Protein AF-A0AA43IR37-F1 (afdb_monomer)

Mean predicted aligned error: 16.43 Å

Secondary structure (DSSP, 8-state):
-----THHHHHHHHHHHHHHTTTTSSSSSS----S--------GGGSS------TT-EE-TTS-EE---EEEEETTEEEEE---EESSHHHHHHHT-EE-GGGGGGTTSTTS---EEETTEEEBS---------PPPPPP-

Solvent-accessible surface area (backbone atoms only — not comparable to full-atom values): 9516 Å² total; per-residue (Å²): 134,90,87,82,66,80,70,60,59,58,55,56,52,56,55,52,54,62,54,63,72,62,68,76,69,77,79,72,87,70,83,90,85,85,91,76,81,68,84,73,72,70,51,72,87,74,75,55,97,76,81,82,81,51,62,47,51,47,76,47,81,84,79,47,71,48,66,65,79,45,72,28,47,37,83,93,37,85,44,75,47,72,71,58,63,25,50,44,60,70,60,6,61,77,69,42,25,30,67,36,61,72,57,51,76,46,64,93,45,92,88,50,86,83,66,49,72,56,96,88,33,53,35,38,81,68,79,91,80,76,82,74,85,83,83,85,78,85,75,88,130

Sequence (141 aa):
MSMTDCRDWDYINQVSDHMKGFSRYIVSILLVLLSGVGIMISDPALAGDRKVFVRSAVENTDGTATLPLYRGPSQGRTVWFILLDSSDSGDADRLGVNPANKLRVARGTSAVQKVKVVNGVIDFPATVDFAPARVVVPGPT

Nearest PDB structures (foldseek):
  1cts-assembly1_A  TM=2.805E-01  e=1.103E+00  Sus scrofa
  6csc-assembly1_A  TM=2.937E-01  e=2.152E+00  Gallus gallus
  5uzp-assembly1_B  TM=2.895E-01  e=3.928E+00  Homo sapiens

Structure (mmCIF, N/CA/C/O backbone):
data_AF-A0AA43IR37-F1
#
_entry.id   AF-A0AA43IR37-F1
#
loop_
_atom_site.group_PDB
_atom_site.id
_atom_site.type_symbol
_atom_site.label_atom_id
_atom_site.label_alt_id
_atom_site.label_comp_id
_atom_site.label_asym_id
_atom_site.label_entity_id
_atom_site.label_seq_id
_atom_site.pdbx_PDB_ins_code
_atom_site.Cartn_x
_atom_site.Cartn_y
_atom_site.Cartn_z
_atom_site.occupancy
_atom_site.B_iso_or_equiv
_atom_site.auth_seq_id
_atom_site.auth_comp_id
_atom_site.auth_asym_id
_atom_site.auth_atom_id
_atom_site.pdbx_PDB_model_num
ATOM 1 N N . MET A 1 1 ? 1.750 -44.095 -84.154 1.00 36.34 1 MET A N 1
ATOM 2 C CA . MET A 1 1 ? 1.332 -42.748 -84.592 1.00 36.34 1 MET A CA 1
ATOM 3 C C . MET A 1 1 ? 0.065 -42.403 -83.821 1.00 36.34 1 MET A C 1
ATOM 5 O O . MET A 1 1 ? -0.907 -43.118 -83.987 1.00 36.34 1 MET A O 1
ATOM 9 N N . SER A 1 2 ? 0.170 -41.424 -82.916 1.00 45.47 2 SER A N 1
ATOM 10 C CA . SER A 1 2 ? -0.875 -40.597 -82.282 1.00 45.47 2 SER A CA 1
ATOM 11 C C . SER A 1 2 ? -2.332 -41.081 -82.273 1.00 45.47 2 SER A C 1
ATOM 13 O O . SER A 1 2 ? -2.941 -41.151 -83.335 1.00 45.47 2 SER A O 1
ATOM 15 N N . MET A 1 3 ? -2.912 -41.243 -81.076 1.00 44.66 3 MET A N 1
ATOM 16 C CA . MET A 1 3 ? -4.255 -40.728 -80.770 1.00 44.66 3 MET A CA 1
ATOM 17 C C . MET A 1 3 ? -4.490 -40.780 -79.249 1.00 44.66 3 MET A C 1
ATOM 19 O O . MET A 1 3 ? -4.984 -41.782 -78.738 1.00 44.66 3 MET A O 1
ATOM 23 N N . THR A 1 4 ? -4.139 -39.720 -78.516 1.00 47.88 4 THR A N 1
ATOM 24 C CA . THR A 1 4 ? -4.638 -39.537 -77.142 1.00 47.88 4 THR A CA 1
ATOM 25 C C . THR A 1 4 ? -5.419 -38.232 -77.076 1.00 47.88 4 THR A C 1
ATOM 27 O O . THR A 1 4 ? -4.871 -37.144 -77.212 1.00 47.88 4 THR A O 1
ATOM 30 N N . ASP A 1 5 ? -6.727 -38.450 -77.003 1.00 55.50 5 ASP A N 1
ATOM 31 C CA . ASP A 1 5 ? -7.869 -37.620 -76.626 1.00 55.50 5 ASP A CA 1
ATOM 32 C C . ASP A 1 5 ? -7.636 -36.130 -76.281 1.00 55.50 5 ASP A C 1
ATOM 34 O O . ASP A 1 5 ? -6.912 -35.774 -75.354 1.00 55.50 5 ASP A O 1
ATOM 38 N N . CYS A 1 6 ? -8.374 -35.250 -76.967 1.00 52.50 6 CYS A N 1
ATOM 39 C CA . CYS A 1 6 ? -8.456 -33.817 -76.665 1.00 52.50 6 CYS A CA 1
ATOM 40 C C . CYS A 1 6 ? -9.081 -33.509 -75.290 1.00 52.50 6 CYS A C 1
ATOM 42 O O . CYS A 1 6 ? -8.953 -32.382 -74.823 1.00 52.50 6 CYS A O 1
ATOM 44 N N . ARG A 1 7 ? -9.723 -34.476 -74.618 1.00 56.09 7 ARG A N 1
ATOM 45 C CA . ARG A 1 7 ? -10.345 -34.265 -73.296 1.00 56.09 7 ARG A CA 1
ATOM 46 C C . ARG A 1 7 ? -9.363 -34.150 -72.125 1.00 56.09 7 ARG A C 1
ATOM 48 O O . ARG A 1 7 ? -9.758 -33.688 -71.060 1.00 56.09 7 ARG A O 1
ATOM 55 N N . ASP A 1 8 ? -8.105 -34.545 -72.307 1.00 56.25 8 ASP A N 1
ATOM 56 C CA . ASP A 1 8 ? -7.090 -34.506 -71.241 1.00 56.25 8 ASP A CA 1
ATOM 57 C C . ASP A 1 8 ? -6.514 -33.084 -71.046 1.00 56.25 8 ASP A C 1
ATOM 59 O O . ASP A 1 8 ? -6.163 -32.662 -69.943 1.00 56.25 8 ASP A O 1
ATOM 63 N N . TRP A 1 9 ? -6.504 -32.282 -72.117 1.00 51.22 9 TRP A N 1
ATOM 64 C CA . TRP A 1 9 ? -6.011 -30.901 -72.094 1.00 51.22 9 TRP A CA 1
ATOM 65 C C . TRP A 1 9 ? -6.945 -29.929 -71.362 1.00 51.22 9 TRP A C 1
ATOM 67 O O . TRP A 1 9 ? -6.465 -28.996 -70.716 1.00 51.22 9 TRP A O 1
ATOM 77 N N . ASP A 1 10 ? -8.258 -30.158 -71.395 1.00 60.38 10 ASP A N 1
ATOM 78 C CA . ASP A 1 10 ? -9.220 -29.313 -70.676 1.00 60.38 10 ASP A CA 1
ATOM 79 C C . ASP A 1 10 ? -9.122 -29.510 -69.152 1.00 60.38 10 ASP A C 1
ATOM 81 O O . ASP A 1 10 ? -9.243 -28.548 -68.391 1.00 60.38 10 ASP A O 1
ATOM 85 N N . TYR A 1 11 ? -8.794 -30.725 -68.695 1.00 53.22 11 TYR A N 1
ATOM 86 C CA . TYR A 1 11 ? -8.6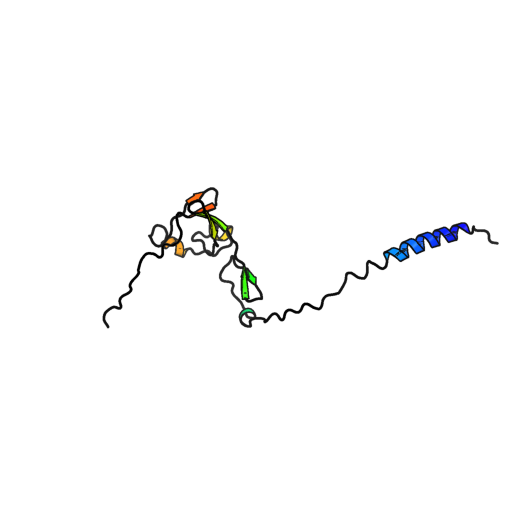42 -31.043 -67.271 1.00 53.22 11 TYR A CA 1
ATOM 87 C C . TYR A 1 11 ? -7.399 -30.375 -66.655 1.00 53.22 11 TYR A C 1
ATOM 89 O O . TYR A 1 11 ? -7.459 -29.810 -65.561 1.00 53.22 11 TYR A O 1
ATOM 97 N N . ILE A 1 12 ? -6.277 -30.356 -67.382 1.00 53.91 12 ILE A N 1
ATOM 98 C CA . ILE A 1 12 ? -5.033 -29.701 -66.940 1.00 53.91 12 ILE A CA 1
ATOM 99 C C . ILE A 1 12 ? -5.197 -28.173 -66.903 1.00 53.91 12 ILE A C 1
ATOM 101 O O . ILE A 1 12 ? -4.721 -27.515 -65.971 1.00 53.91 12 ILE A O 1
ATOM 105 N N . ASN A 1 13 ? -5.919 -27.597 -67.868 1.00 54.72 13 ASN A N 1
ATOM 106 C CA . ASN A 1 13 ? -6.178 -26.157 -67.903 1.00 54.72 13 ASN A CA 1
ATOM 107 C C . ASN A 1 13 ? -7.149 -25.710 -66.792 1.00 54.72 13 ASN A C 1
ATOM 109 O O . ASN A 1 13 ? -6.925 -24.666 -66.177 1.00 54.72 13 ASN A O 1
ATOM 113 N N . GLN A 1 14 ? -8.150 -26.529 -66.444 1.00 57.47 14 GLN A N 1
ATOM 114 C CA . GLN A 1 14 ? -9.095 -26.233 -65.358 1.00 57.47 14 GLN A CA 1
ATOM 115 C C . GLN A 1 14 ? -8.444 -26.269 -63.960 1.00 57.47 14 GLN A C 1
ATOM 117 O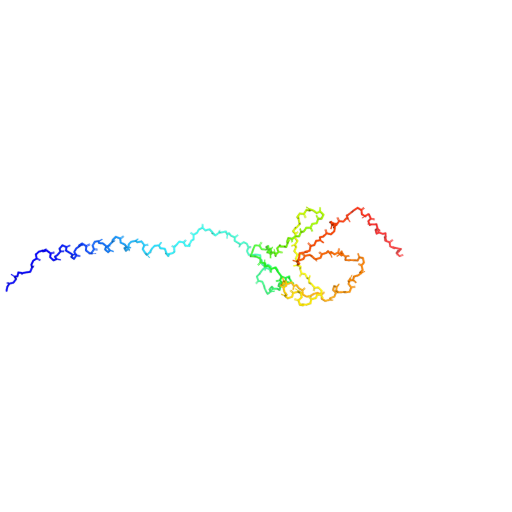 O . GLN A 1 14 ? -8.762 -25.437 -63.107 1.00 57.47 14 GLN A O 1
ATOM 122 N N . VAL A 1 15 ? -7.481 -27.170 -63.724 1.00 57.62 15 VAL A N 1
ATOM 123 C CA . VAL A 1 15 ? -6.693 -27.206 -62.473 1.00 57.62 15 VAL A CA 1
ATOM 124 C C . VAL A 1 15 ? -5.674 -26.055 -62.416 1.00 57.62 15 VAL A C 1
ATOM 126 O O . VAL A 1 15 ? -5.479 -25.449 -61.359 1.00 57.62 15 VAL A O 1
ATOM 129 N N . SER A 1 16 ? -5.069 -25.692 -63.555 1.00 51.75 16 SER A N 1
ATOM 130 C CA . SER A 1 16 ? -4.138 -24.558 -63.667 1.00 51.75 16 SER A CA 1
ATOM 131 C C . SER A 1 16 ? -4.802 -23.218 -63.331 1.00 51.75 16 SER A C 1
ATOM 133 O O . SER A 1 16 ? -4.212 -22.392 -62.631 1.00 51.75 16 SER A O 1
ATOM 135 N N . ASP A 1 17 ? -6.044 -23.001 -63.767 1.00 54.81 17 ASP A N 1
ATOM 136 C CA . ASP A 1 17 ? -6.756 -21.744 -63.518 1.00 54.81 17 ASP A CA 1
ATOM 137 C C . ASP A 1 17 ? -7.311 -21.631 -62.090 1.00 54.81 17 ASP A C 1
ATOM 139 O O . ASP A 1 17 ? -7.320 -20.534 -61.523 1.00 54.81 17 ASP A O 1
ATOM 143 N N . HIS A 1 18 ? -7.623 -22.754 -61.434 1.00 48.28 18 HIS A N 1
ATOM 144 C CA . HIS A 1 18 ? -7.946 -22.766 -60.002 1.00 48.28 18 HIS A CA 1
ATOM 145 C C . HIS A 1 18 ? -6.741 -22.434 -59.101 1.00 48.28 18 HIS A C 1
ATOM 147 O O . HIS A 1 18 ? -6.919 -21.861 -58.025 1.00 48.28 18 HIS A O 1
ATOM 153 N N . MET A 1 19 ? -5.508 -22.712 -59.541 1.00 48.88 19 MET A N 1
ATOM 154 C CA . MET A 1 19 ? -4.289 -22.369 -58.790 1.00 48.88 19 MET A CA 1
ATOM 155 C C . MET A 1 19 ? -3.818 -20.917 -58.994 1.00 48.88 19 MET A C 1
ATOM 157 O O . MET A 1 19 ? -3.157 -20.353 -58.119 1.00 48.88 19 MET A O 1
ATOM 161 N N . LYS A 1 20 ? -4.186 -20.262 -60.103 1.00 48.44 20 LYS A N 1
ATOM 162 C CA . LYS A 1 20 ? -3.794 -18.867 -60.397 1.00 48.44 20 LYS A CA 1
ATOM 163 C C . LYS A 1 20 ? -4.621 -17.821 -59.638 1.00 48.44 20 LYS A C 1
ATOM 165 O O . LYS A 1 20 ? -4.142 -16.707 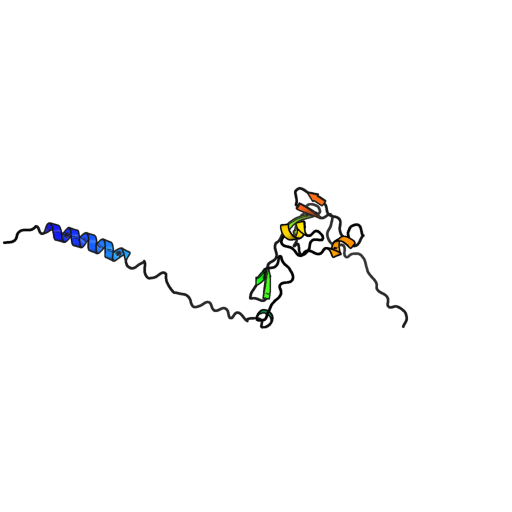-59.428 1.00 48.44 20 LYS A O 1
ATOM 170 N N . GLY A 1 21 ? -5.826 -18.176 -59.183 1.00 46.81 21 GLY A N 1
ATOM 171 C CA . GLY A 1 21 ? -6.700 -17.295 -58.394 1.00 46.81 21 GLY A CA 1
ATOM 172 C C . GLY A 1 21 ? -6.326 -17.179 -56.911 1.00 46.81 21 GLY A C 1
ATOM 173 O O . GLY A 1 21 ? -6.625 -16.169 -56.281 1.00 46.81 21 GLY A O 1
ATOM 174 N N . PHE A 1 22 ? -5.626 -18.171 -56.353 1.00 51.41 22 PHE A N 1
ATOM 175 C CA . PHE A 1 22 ? -5.294 -18.218 -54.920 1.00 51.41 22 PHE A CA 1
ATOM 176 C C . PHE A 1 22 ? -3.889 -17.669 -54.599 1.00 51.41 22 PHE A C 1
ATOM 178 O O . PHE A 1 22 ? -3.601 -17.262 -53.476 1.00 51.41 22 PHE A O 1
ATOM 185 N N . SER A 1 23 ? -3.015 -17.580 -55.608 1.00 42.44 23 SER A N 1
ATOM 186 C CA . SER A 1 23 ? -1.609 -17.172 -55.459 1.00 42.44 23 SER A CA 1
ATOM 187 C C . SER A 1 23 ? -1.377 -15.652 -55.436 1.00 42.44 23 SER A C 1
ATOM 189 O O . SER A 1 23 ? -0.231 -15.213 -55.342 1.00 42.44 23 SER A O 1
ATOM 191 N N . ARG A 1 24 ? -2.429 -14.826 -55.517 1.00 44.81 24 ARG A N 1
ATOM 192 C CA . ARG A 1 24 ? -2.305 -13.353 -55.479 1.00 44.81 24 ARG A CA 1
ATOM 193 C C . ARG A 1 24 ? -2.614 -12.738 -54.110 1.00 44.81 24 ARG A C 1
ATOM 195 O O . ARG A 1 24 ? -2.463 -11.534 -53.963 1.00 44.81 24 ARG A O 1
ATOM 202 N N . TYR A 1 25 ? -2.987 -13.549 -53.114 1.00 45.88 25 TYR A N 1
ATOM 203 C CA . TYR A 1 25 ? -3.361 -13.064 -51.776 1.00 45.88 25 TYR A CA 1
ATOM 204 C C . TYR A 1 25 ? -2.460 -13.533 -50.623 1.00 45.88 25 TYR A C 1
ATOM 206 O O . TYR A 1 25 ? -2.629 -13.061 -49.504 1.00 45.88 25 TYR A O 1
ATOM 214 N N . ILE A 1 26 ? -1.469 -14.399 -50.868 1.00 46.94 26 ILE A N 1
ATOM 215 C CA . ILE A 1 26 ? -0.606 -14.947 -49.799 1.00 46.94 26 ILE A CA 1
ATOM 216 C C . ILE A 1 26 ? 0.760 -14.227 -49.701 1.00 46.94 26 ILE A C 1
ATOM 218 O O . ILE A 1 26 ? 1.481 -14.402 -48.727 1.00 46.94 26 ILE A O 1
ATOM 222 N N . VAL A 1 27 ? 1.098 -13.328 -50.637 1.00 39.47 27 VAL A N 1
ATOM 223 C CA . VAL A 1 27 ? 2.400 -12.612 -50.655 1.00 39.47 27 VAL A CA 1
ATOM 224 C C . VAL A 1 27 ? 2.280 -11.120 -50.283 1.00 39.47 27 VAL A C 1
ATOM 226 O O . VAL A 1 27 ? 3.230 -10.361 -50.421 1.00 39.47 27 VAL A O 1
ATOM 229 N N . SER A 1 28 ? 1.135 -10.663 -49.758 1.00 41.22 28 SER A N 1
ATOM 230 C CA . SER A 1 28 ? 0.927 -9.232 -49.437 1.00 41.22 28 SER A CA 1
ATOM 231 C C . SER A 1 28 ? 0.548 -8.924 -47.984 1.00 41.22 28 SER A C 1
ATOM 233 O O . SER A 1 28 ? 0.170 -7.797 -47.689 1.00 41.22 28 SER A O 1
ATOM 235 N N . ILE A 1 29 ? 0.722 -9.866 -47.050 1.00 43.50 29 ILE A N 1
ATOM 236 C CA . ILE A 1 29 ? 0.739 -9.557 -45.605 1.00 43.50 29 ILE A CA 1
ATOM 237 C C . ILE A 1 29 ? 2.164 -9.759 -45.083 1.00 43.50 29 ILE A C 1
ATOM 239 O O . ILE A 1 29 ? 2.443 -10.570 -44.208 1.00 43.50 29 ILE A O 1
ATOM 243 N N . LEU A 1 30 ? 3.100 -9.029 -45.681 1.00 42.28 30 LEU A N 1
ATOM 244 C CA . LEU A 1 30 ? 4.396 -8.757 -45.083 1.00 42.28 30 LEU A CA 1
ATOM 245 C C . LEU A 1 30 ? 4.828 -7.367 -45.567 1.00 42.28 30 LEU A C 1
ATOM 247 O O . LEU A 1 30 ? 5.097 -7.175 -46.747 1.00 42.28 30 LEU A O 1
ATOM 251 N N . LEU A 1 31 ? 4.877 -6.420 -44.624 1.00 41.62 31 LEU A N 1
ATOM 252 C CA . LEU A 1 31 ? 5.456 -5.073 -44.738 1.00 41.62 31 LEU A CA 1
ATOM 253 C C . LEU A 1 31 ? 4.592 -3.935 -45.343 1.00 41.62 31 LEU A C 1
ATOM 255 O O . LEU A 1 31 ? 4.868 -3.418 -46.418 1.00 41.62 31 LEU A O 1
ATOM 259 N N . VAL A 1 32 ? 3.659 -3.407 -44.541 1.00 38.84 32 VAL A N 1
ATOM 260 C CA . VAL A 1 32 ? 3.541 -1.942 -44.362 1.00 38.84 32 VAL A CA 1
ATOM 261 C C . VAL A 1 32 ? 3.662 -1.647 -42.866 1.00 38.84 32 VAL A C 1
ATOM 263 O O . VAL A 1 32 ? 2.693 -1.429 -42.146 1.00 38.84 32 VAL A O 1
ATOM 266 N N . LEU A 1 33 ? 4.908 -1.710 -42.399 1.00 43.59 33 LEU A N 1
ATOM 267 C CA . LEU A 1 33 ? 5.415 -0.878 -41.315 1.00 43.59 33 LEU A CA 1
ATOM 268 C C . LEU A 1 33 ? 5.905 0.413 -41.982 1.00 43.59 33 LEU A C 1
ATOM 270 O O . LEU A 1 33 ? 6.880 0.333 -42.718 1.00 43.59 33 LEU A O 1
ATOM 274 N N . LEU A 1 34 ? 5.216 1.540 -41.771 1.00 44.94 34 LEU A N 1
ATOM 275 C CA . LEU A 1 34 ? 5.732 2.926 -41.688 1.00 44.94 34 LEU A CA 1
ATOM 276 C C . LEU A 1 34 ? 4.630 3.933 -42.050 1.00 44.94 34 LEU A C 1
ATOM 278 O O . LEU A 1 34 ? 4.373 4.188 -43.223 1.00 44.94 34 LEU A O 1
ATOM 282 N N . SER A 1 35 ? 4.013 4.545 -41.041 1.00 49.41 35 SER A N 1
ATOM 283 C CA . SER A 1 35 ? 3.682 5.989 -40.993 1.00 49.41 35 SER A CA 1
ATOM 284 C C . SER A 1 35 ? 2.819 6.268 -39.765 1.00 49.41 35 SER A C 1
ATOM 286 O O . SER A 1 35 ? 1.671 6.684 -39.822 1.00 49.41 35 SER A O 1
ATOM 288 N N . GLY A 1 36 ? 3.417 6.011 -38.611 1.00 42.69 36 GLY A N 1
ATOM 289 C CA . GLY A 1 36 ? 2.910 6.443 -37.320 1.00 42.69 36 GLY A CA 1
ATOM 290 C C . GLY A 1 36 ? 4.089 6.631 -36.387 1.00 42.69 36 GLY A C 1
ATOM 291 O O . GLY A 1 36 ? 4.091 6.106 -35.282 1.00 42.69 36 GLY A O 1
ATOM 292 N N . VAL A 1 37 ? 5.147 7.292 -36.871 1.00 49.75 37 VAL A N 1
ATOM 293 C CA . VAL A 1 37 ? 6.235 7.739 -36.003 1.00 49.75 37 VAL A CA 1
ATOM 294 C C . VAL A 1 37 ? 5.662 8.892 -35.189 1.00 49.75 37 VAL A C 1
ATOM 296 O O . VAL A 1 37 ? 5.764 10.056 -35.566 1.00 49.75 37 VAL A O 1
ATOM 299 N N . GLY A 1 38 ? 4.996 8.557 -34.086 1.00 50.44 38 GLY A N 1
ATOM 300 C CA . GLY A 1 38 ? 4.956 9.472 -32.962 1.00 50.44 38 GLY A CA 1
ATOM 301 C C . GLY A 1 38 ? 6.408 9.722 -32.586 1.00 50.44 38 GLY A C 1
ATOM 302 O O . GLY A 1 38 ? 7.159 8.770 -32.363 1.00 50.44 38 GLY A O 1
ATOM 303 N N . ILE A 1 39 ? 6.832 10.981 -32.602 1.00 50.00 39 ILE A N 1
ATOM 304 C CA . ILE A 1 39 ? 8.125 11.362 -32.045 1.00 50.00 39 ILE A CA 1
ATOM 305 C C . ILE A 1 39 ? 8.028 11.043 -30.552 1.00 50.00 39 ILE A C 1
ATOM 307 O O . ILE A 1 39 ? 7.483 11.823 -29.776 1.00 50.00 39 ILE A O 1
ATOM 311 N N . MET A 1 40 ? 8.484 9.853 -30.162 1.00 58.84 40 MET A N 1
ATOM 312 C CA . MET A 1 40 ? 8.746 9.536 -28.768 1.00 58.84 40 MET A CA 1
ATOM 313 C C . MET A 1 40 ? 9.922 10.415 -28.378 1.00 58.84 40 MET A C 1
ATOM 315 O O . MET A 1 40 ? 11.054 10.180 -28.801 1.00 58.84 40 MET A O 1
ATOM 319 N N . ILE A 1 41 ? 9.640 11.477 -27.630 1.00 57.66 41 ILE A N 1
ATOM 320 C CA . ILE A 1 41 ? 10.679 12.215 -26.929 1.00 57.66 41 ILE A CA 1
ATOM 321 C C . ILE A 1 41 ? 11.209 11.221 -25.898 1.00 57.66 41 ILE A C 1
ATOM 323 O O . ILE A 1 41 ? 10.572 10.975 -24.879 1.00 57.66 41 ILE A O 1
ATOM 327 N N . SER A 1 42 ? 12.317 10.557 -26.214 1.00 57.31 42 SER A N 1
ATOM 328 C CA . SER A 1 42 ? 13.021 9.726 -25.250 1.00 57.31 42 SER A CA 1
ATOM 329 C C . SER A 1 42 ? 13.511 10.654 -24.146 1.00 57.31 42 SER A C 1
ATOM 331 O O . SER A 1 42 ? 14.399 11.473 -24.395 1.00 57.31 42 SER A O 1
ATOM 333 N N . ASP A 1 43 ? 12.907 10.569 -22.962 1.00 57.62 43 ASP A N 1
ATOM 334 C CA . ASP A 1 43 ? 13.409 11.289 -21.798 1.00 57.62 43 ASP A CA 1
ATOM 335 C C . ASP A 1 43 ? 14.839 10.786 -21.528 1.00 57.62 43 ASP A C 1
ATOM 337 O O . ASP A 1 43 ? 15.026 9.583 -21.313 1.00 57.62 43 ASP A O 1
ATOM 341 N N . PRO A 1 44 ? 15.871 11.647 -21.569 1.00 59.16 44 PRO A N 1
ATOM 342 C CA . PRO A 1 44 ? 17.234 11.227 -21.265 1.00 59.16 44 PRO A CA 1
ATOM 343 C C . PRO A 1 44 ? 17.363 10.637 -19.850 1.00 59.16 44 PRO A C 1
ATOM 345 O O . PRO A 1 44 ? 18.285 9.858 -19.614 1.00 59.16 44 PRO A O 1
ATOM 348 N N . ALA A 1 45 ? 16.426 10.920 -18.932 1.00 61.28 45 ALA A N 1
ATOM 349 C CA . ALA A 1 45 ? 16.350 10.263 -17.628 1.00 61.28 45 ALA A CA 1
ATOM 350 C C . ALA A 1 45 ? 16.056 8.750 -17.719 1.00 61.28 45 ALA A C 1
ATOM 352 O O . ALA A 1 45 ? 16.423 8.003 -16.814 1.00 61.28 45 ALA A O 1
ATOM 353 N N . LEU A 1 46 ? 15.442 8.277 -18.811 1.00 61.09 46 LEU A N 1
ATOM 354 C CA . LEU A 1 46 ? 15.151 6.859 -19.063 1.00 61.09 46 LEU A CA 1
ATOM 355 C C . LEU A 1 46 ? 16.297 6.107 -19.765 1.00 61.09 46 LEU A C 1
ATOM 357 O O . LEU A 1 46 ? 16.221 4.889 -19.898 1.00 61.09 46 LEU A O 1
ATOM 361 N N . ALA A 1 47 ? 17.342 6.800 -20.228 1.00 63.06 47 ALA A N 1
ATOM 362 C CA . ALA A 1 47 ? 18.387 6.224 -21.083 1.00 63.06 47 ALA A CA 1
ATOM 363 C C . ALA A 1 47 ? 19.615 5.661 -20.328 1.00 63.06 47 ALA A C 1
ATOM 365 O O . ALA A 1 47 ? 20.532 5.143 -20.965 1.00 63.06 47 ALA A O 1
ATOM 366 N N . GLY A 1 48 ? 19.658 5.767 -18.994 1.00 68.25 48 GLY A N 1
ATOM 367 C CA . GLY A 1 48 ? 20.745 5.248 -18.148 1.00 68.25 48 GLY A CA 1
ATOM 368 C C . GLY A 1 48 ? 20.404 3.946 -17.410 1.00 68.25 48 GLY A C 1
ATOM 369 O O . GLY A 1 48 ? 19.287 3.438 -17.506 1.00 68.25 48 GLY A O 1
ATOM 370 N N . ASP A 1 49 ? 21.355 3.430 -16.618 1.00 74.62 49 ASP A N 1
ATOM 371 C CA . ASP A 1 49 ? 21.113 2.337 -15.663 1.00 74.62 49 ASP A CA 1
ATOM 372 C C . ASP A 1 49 ? 20.025 2.757 -14.661 1.00 74.62 49 ASP A C 1
ATOM 374 O O . ASP A 1 49 ? 20.269 3.494 -13.701 1.00 74.62 49 ASP A O 1
ATOM 378 N N . ARG A 1 50 ? 18.791 2.304 -14.902 1.00 73.88 50 ARG A N 1
ATOM 379 C CA . ARG A 1 50 ? 17.619 2.664 -14.102 1.00 73.88 50 ARG A CA 1
ATOM 380 C C . ARG A 1 50 ? 17.305 1.581 -13.083 1.00 73.88 50 ARG A C 1
ATOM 382 O O . ARG A 1 50 ? 17.044 0.429 -13.428 1.00 73.88 50 ARG A O 1
ATOM 389 N N . LYS A 1 51 ? 17.227 1.975 -11.813 1.00 82.75 51 LYS A N 1
ATOM 390 C CA . LYS A 1 51 ? 16.715 1.124 -10.737 1.00 82.75 51 LYS A CA 1
ATOM 391 C C . LYS A 1 51 ? 15.240 1.424 -10.487 1.00 82.75 51 LYS A C 1
ATOM 393 O O . LYS A 1 51 ? 14.910 2.491 -9.983 1.00 82.75 51 LYS A O 1
ATOM 398 N N . VAL A 1 52 ? 14.370 0.457 -10.774 1.00 83.94 52 VAL A N 1
ATOM 399 C CA . VAL A 1 52 ? 12.955 0.525 -10.381 1.00 83.94 52 VAL A CA 1
ATOM 400 C C . VAL A 1 52 ? 12.857 0.265 -8.877 1.00 83.94 52 VAL A C 1
ATOM 402 O O . VAL A 1 52 ? 13.282 -0.785 -8.392 1.00 83.94 52 VAL A O 1
ATOM 405 N N . PHE A 1 53 ? 12.333 1.233 -8.124 1.00 88.56 53 PHE A N 1
ATOM 406 C CA . PHE A 1 53 ? 12.213 1.133 -6.663 1.00 88.56 53 PHE A CA 1
ATOM 407 C C . PHE A 1 53 ? 10.894 0.523 -6.201 1.00 88.56 53 PHE A C 1
ATOM 409 O O . PHE A 1 53 ? 10.843 -0.065 -5.125 1.00 88.56 53 PHE A O 1
ATOM 416 N N . VAL A 1 54 ? 9.827 0.677 -6.982 1.00 94.31 54 VAL A N 1
ATOM 417 C CA . VAL A 1 54 ? 8.506 0.130 -6.664 1.00 94.31 54 VAL A CA 1
ATOM 418 C C . VAL A 1 54 ? 8.347 -1.175 -7.425 1.00 94.31 54 VAL A C 1
ATOM 420 O O . VAL A 1 54 ? 8.104 -1.162 -8.626 1.00 94.31 54 VAL A O 1
ATOM 423 N N . ARG A 1 55 ? 8.483 -2.310 -6.735 1.00 95.31 55 ARG A N 1
ATOM 424 C CA . ARG A 1 55 ? 8.458 -3.644 -7.361 1.00 95.31 55 ARG A CA 1
ATOM 425 C C . ARG A 1 55 ? 7.187 -3.930 -8.167 1.00 95.31 55 ARG A C 1
ATOM 427 O O . ARG A 1 55 ? 7.252 -4.659 -9.150 1.00 95.31 55 ARG A O 1
ATOM 434 N N . SER A 1 56 ? 6.054 -3.354 -7.765 1.00 95.50 56 SER A N 1
ATOM 435 C CA . SER A 1 56 ? 4.767 -3.534 -8.441 1.00 95.50 56 SER A CA 1
ATOM 436 C C . SER A 1 56 ? 4.567 -2.612 -9.648 1.00 95.50 56 SER A C 1
ATOM 438 O O . SER A 1 56 ? 3.588 -2.781 -10.371 1.00 95.50 56 SER A O 1
ATOM 440 N N . ALA A 1 57 ? 5.452 -1.637 -9.876 1.00 95.38 57 ALA A N 1
ATOM 441 C CA . ALA A 1 57 ? 5.309 -0.667 -10.951 1.00 95.38 57 ALA A CA 1
ATOM 442 C C . ALA A 1 57 ? 5.940 -1.162 -12.258 1.00 95.38 57 ALA A C 1
ATOM 444 O O . ALA A 1 57 ? 7.041 -1.712 -12.277 1.00 95.38 57 ALA A O 1
ATOM 445 N N . VAL A 1 58 ? 5.261 -0.878 -13.367 1.00 94.25 58 VAL A N 1
ATOM 446 C CA . VAL A 1 58 ? 5.823 -0.966 -14.717 1.00 94.25 58 VAL A CA 1
ATOM 447 C C . VAL A 1 58 ? 6.005 0.454 -15.226 1.00 94.25 58 VAL A C 1
ATOM 449 O O . VAL A 1 58 ? 5.026 1.144 -15.491 1.00 94.25 58 VAL A O 1
ATOM 452 N N . GLU A 1 59 ? 7.245 0.912 -15.332 1.00 91.44 59 GLU A N 1
ATOM 453 C CA . GLU A 1 59 ? 7.543 2.232 -15.891 1.00 91.44 59 GLU A CA 1
ATOM 454 C C . GLU A 1 59 ? 7.546 2.174 -17.426 1.00 91.44 59 GLU A C 1
ATOM 456 O O . GLU A 1 59 ? 8.235 1.346 -18.028 1.00 91.44 59 GLU A O 1
ATOM 461 N N . ASN A 1 60 ? 6.790 3.077 -18.039 1.00 91.00 60 ASN A N 1
ATOM 462 C CA . ASN A 1 60 ? 6.549 3.181 -19.470 1.00 91.00 60 ASN A CA 1
ATOM 463 C C . ASN A 1 60 ? 7.576 4.118 -20.136 1.00 91.00 60 ASN A C 1
ATOM 465 O O . ASN A 1 60 ? 8.249 4.917 -19.483 1.00 91.00 60 ASN A O 1
ATOM 469 N N . THR A 1 61 ? 7.700 4.041 -21.462 1.00 86.94 61 THR A N 1
ATOM 470 C CA . THR A 1 61 ? 8.671 4.841 -22.236 1.00 86.94 61 THR A CA 1
ATOM 471 C C . THR A 1 61 ? 8.323 6.327 -22.328 1.00 86.94 61 THR A C 1
ATOM 473 O O . THR A 1 61 ? 9.174 7.126 -22.697 1.00 86.94 61 THR A O 1
ATOM 476 N N . ASP A 1 62 ? 7.080 6.695 -22.025 1.00 88.50 62 ASP A N 1
ATOM 477 C CA . ASP A 1 62 ? 6.576 8.073 -22.018 1.00 88.50 62 ASP A CA 1
ATOM 478 C C . ASP A 1 62 ? 6.773 8.775 -20.660 1.00 88.50 62 ASP A C 1
ATOM 480 O O . ASP A 1 62 ? 6.199 9.835 -20.417 1.00 88.50 62 ASP A O 1
ATOM 484 N N . GLY A 1 63 ? 7.557 8.176 -19.758 1.00 85.25 63 GLY A N 1
ATOM 485 C CA . GLY A 1 63 ? 7.808 8.708 -18.418 1.00 85.25 63 GLY A CA 1
ATOM 486 C C . GLY A 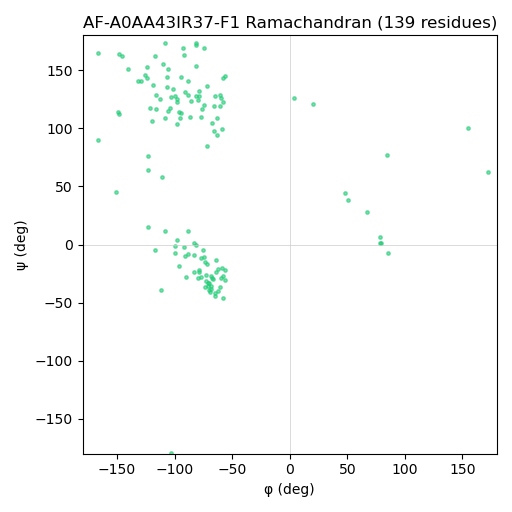1 63 ? 6.675 8.457 -17.420 1.00 85.25 63 GLY A C 1
ATOM 487 O O . GLY A 1 63 ? 6.731 8.956 -16.297 1.00 85.25 63 GLY A O 1
ATOM 488 N N . THR A 1 64 ? 5.647 7.686 -17.786 1.00 92.31 64 THR A N 1
ATOM 489 C CA . THR A 1 64 ? 4.575 7.290 -16.860 1.00 92.31 64 THR A CA 1
ATOM 490 C C . THR A 1 64 ? 4.863 5.941 -16.195 1.00 92.31 64 THR A C 1
ATOM 492 O O . THR A 1 64 ? 5.772 5.213 -16.589 1.00 92.31 64 THR A O 1
ATOM 495 N N . ALA A 1 65 ? 4.083 5.577 -15.174 1.00 93.69 65 ALA A N 1
ATOM 496 C CA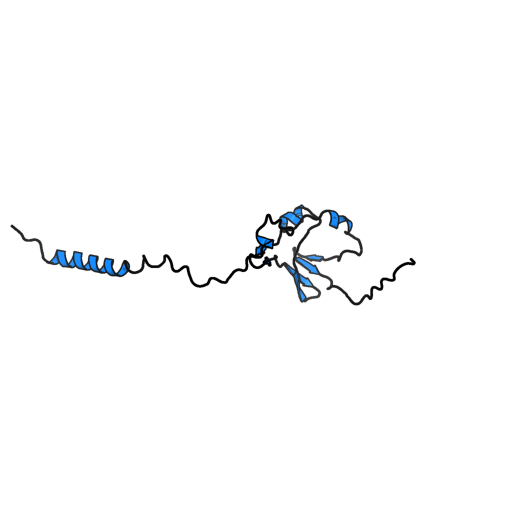 . ALA A 1 65 ? 4.146 4.256 -14.555 1.00 93.69 65 ALA A CA 1
ATOM 497 C C . ALA A 1 65 ? 2.751 3.644 -14.401 1.00 93.69 65 ALA A C 1
ATOM 499 O O . ALA A 1 65 ? 1.792 4.318 -14.026 1.00 93.69 65 ALA A O 1
ATOM 500 N N . THR A 1 66 ? 2.661 2.342 -14.651 1.00 95.88 66 THR A N 1
ATOM 501 C CA . THR A 1 66 ? 1.460 1.528 -14.474 1.00 95.88 66 THR A CA 1
ATOM 502 C C . THR A 1 66 ? 1.555 0.769 -13.153 1.00 95.88 66 THR A C 1
ATOM 504 O O . THR A 1 66 ? 2.544 0.079 -12.906 1.00 95.88 66 THR A O 1
ATOM 507 N N . LEU A 1 67 ? 0.525 0.877 -12.307 1.00 96.62 67 LEU A N 1
ATOM 508 C CA . LEU A 1 67 ? 0.446 0.218 -10.997 1.00 96.62 67 LEU A CA 1
ATOM 509 C C . LEU A 1 67 ? -0.819 -0.654 -10.894 1.00 96.62 67 LEU A C 1
ATOM 511 O O . LEU A 1 67 ? -1.875 -0.243 -11.385 1.00 96.62 67 LEU A O 1
ATOM 515 N N . PRO A 1 68 ? -0.762 -1.821 -10.223 1.00 96.00 68 PRO A N 1
ATOM 516 C CA . PRO A 1 68 ? -1.935 -2.654 -9.990 1.00 96.00 68 PRO A CA 1
ATOM 517 C C . PRO A 1 68 ? -2.954 -1.953 -9.091 1.00 96.00 68 PRO A C 1
ATOM 519 O O . PRO A 1 68 ? -2.629 -1.522 -7.982 1.00 96.00 68 PRO A O 1
ATOM 522 N N . LEU A 1 69 ? -4.203 -1.892 -9.553 1.00 96.69 69 LEU A N 1
ATOM 523 C CA . LEU A 1 69 ? -5.326 -1.415 -8.756 1.00 96.69 69 LEU A CA 1
ATOM 524 C C . LEU A 1 69 ? -6.004 -2.567 -8.018 1.00 96.69 69 LEU A C 1
ATOM 526 O O . LEU A 1 69 ? -6.387 -3.579 -8.604 1.00 96.69 69 LEU A O 1
ATOM 530 N N . TYR A 1 70 ? -6.224 -2.351 -6.730 1.00 94.69 70 TYR A N 1
ATOM 531 C CA . TYR A 1 70 ? -6.991 -3.210 -5.847 1.00 94.69 70 TYR A CA 1
ATOM 532 C C . TYR A 1 70 ? -8.329 -2.552 -5.535 1.00 94.69 70 TYR A C 1
ATOM 534 O O . TYR A 1 70 ? -8.422 -1.332 -5.391 1.00 94.69 70 TYR A O 1
ATOM 542 N N . ARG A 1 71 ? -9.373 -3.371 -5.415 1.00 95.12 71 ARG A N 1
ATOM 543 C CA . ARG A 1 71 ? -10.735 -2.929 -5.106 1.00 95.12 71 ARG A CA 1
ATOM 544 C C . ARG A 1 71 ? -11.091 -3.302 -3.675 1.00 95.12 71 ARG A C 1
ATOM 546 O O . ARG A 1 71 ? -10.885 -4.445 -3.276 1.00 95.12 71 ARG A O 1
ATOM 553 N N . GLY A 1 72 ? -11.698 -2.379 -2.936 1.00 93.94 72 GLY A N 1
ATOM 554 C CA . GLY A 1 72 ? -12.215 -2.640 -1.592 1.00 93.94 72 GLY A CA 1
ATOM 555 C C . GLY A 1 72 ? -13.450 -1.799 -1.265 1.00 93.94 72 GLY A C 1
ATOM 556 O O . GLY A 1 72 ? -13.754 -0.843 -1.985 1.00 93.94 72 GLY A O 1
ATOM 557 N N . PRO A 1 73 ? -14.208 -2.156 -0.219 1.00 94.50 73 PRO A N 1
ATOM 558 C CA . PRO A 1 73 ? -15.230 -1.287 0.339 1.00 94.50 73 PRO A CA 1
ATOM 559 C C . PRO A 1 73 ? -14.639 -0.242 1.301 1.00 94.50 73 PRO A C 1
ATOM 561 O O . PRO A 1 73 ? -13.592 -0.436 1.918 1.00 94.50 73 PRO A O 1
ATOM 564 N N . SER A 1 74 ? -15.343 0.879 1.426 1.00 93.00 74 SER A N 1
ATOM 565 C CA . SER A 1 74 ? -15.168 1.866 2.489 1.00 93.00 74 SER A CA 1
ATOM 566 C C . SER A 1 74 ? -16.514 2.520 2.772 1.00 93.00 74 SER A C 1
ATOM 568 O O . SER A 1 74 ? -17.086 3.160 1.888 1.00 93.00 74 SER A O 1
ATOM 570 N N . GLN A 1 75 ? -17.071 2.307 3.968 1.00 90.62 75 GLN A N 1
ATOM 571 C CA . GLN A 1 75 ? -18.373 2.863 4.383 1.00 90.62 75 GLN A CA 1
ATOM 572 C C . GLN A 1 75 ? -19.503 2.666 3.344 1.00 90.62 75 GLN A C 1
ATOM 574 O O . GLN A 1 75 ? -20.251 3.587 3.017 1.00 90.62 75 GLN A O 1
ATOM 579 N N . GLY A 1 76 ? -19.601 1.463 2.771 1.00 89.50 76 GLY A N 1
ATOM 580 C CA . GLY A 1 76 ? -20.613 1.126 1.760 1.00 89.50 76 GLY A CA 1
ATOM 581 C C . GLY A 1 76 ? -20.317 1.634 0.343 1.00 89.50 76 GLY A C 1
ATOM 582 O O . GLY A 1 76 ? -21.103 1.388 -0.569 1.00 89.50 76 GLY A O 1
ATOM 583 N N . ARG A 1 77 ? -19.183 2.306 0.122 1.00 91.62 77 ARG A N 1
ATOM 584 C CA . ARG A 1 77 ? -18.732 2.777 -1.196 1.00 91.62 77 ARG A CA 1
ATOM 585 C C . ARG A 1 77 ? -17.593 1.911 -1.718 1.00 91.62 77 ARG A C 1
ATOM 587 O O . ARG A 1 77 ? -16.816 1.361 -0.944 1.00 91.62 77 ARG A O 1
ATOM 594 N N . THR A 1 78 ? -17.484 1.801 -3.040 1.00 94.31 78 THR A N 1
ATOM 595 C CA . THR A 1 78 ? -16.320 1.167 -3.676 1.00 94.31 78 THR A CA 1
ATOM 596 C C . THR A 1 78 ? -15.156 2.147 -3.692 1.00 94.31 78 THR A C 1
ATOM 598 O O . THR A 1 78 ? -15.325 3.283 -4.130 1.00 94.31 78 THR A O 1
ATOM 601 N N . VAL A 1 79 ? -13.981 1.688 -3.276 1.00 93.81 79 VAL A N 1
ATOM 602 C CA . VAL A 1 79 ? -12.719 2.417 -3.393 1.00 93.81 79 VAL A CA 1
ATOM 603 C C . VAL A 1 79 ? -11.692 1.583 -4.150 1.00 93.81 79 VAL A C 1
ATOM 605 O O . VAL A 1 79 ? -11.740 0.349 -4.145 1.00 93.81 79 VAL A O 1
ATOM 608 N N . TRP A 1 80 ? -10.765 2.282 -4.796 1.00 94.94 80 TRP A N 1
ATOM 609 C CA . TRP A 1 80 ? -9.632 1.698 -5.500 1.00 94.94 80 TRP A CA 1
ATOM 610 C C . TRP A 1 80 ? -8.341 2.202 -4.870 1.00 94.94 80 TRP A C 1
ATOM 612 O O . TRP A 1 80 ? -8.238 3.381 -4.535 1.00 94.94 80 TRP A O 1
ATOM 622 N N . PHE A 1 81 ? -7.376 1.313 -4.685 1.00 94.06 81 PHE A N 1
ATOM 623 C CA . PHE A 1 81 ? -6.109 1.630 -4.036 1.00 94.06 81 PHE A CA 1
ATOM 624 C C . PHE A 1 81 ? -4.965 0.829 -4.653 1.00 94.06 81 PHE A C 1
ATOM 626 O O . PHE A 1 81 ? -5.185 -0.176 -5.324 1.00 94.06 81 PHE A O 1
ATOM 633 N N . ILE A 1 82 ? -3.740 1.280 -4.412 1.00 95.94 82 ILE A N 1
ATOM 634 C CA . ILE A 1 82 ? -2.510 0.580 -4.791 1.00 95.94 82 ILE A CA 1
ATOM 635 C C . ILE A 1 82 ? -1.809 0.069 -3.532 1.00 95.94 82 ILE A C 1
ATOM 637 O O . ILE A 1 82 ? -1.982 0.623 -2.445 1.00 95.94 82 ILE A O 1
ATOM 641 N N . LEU A 1 83 ? -0.999 -0.973 -3.687 1.00 95.0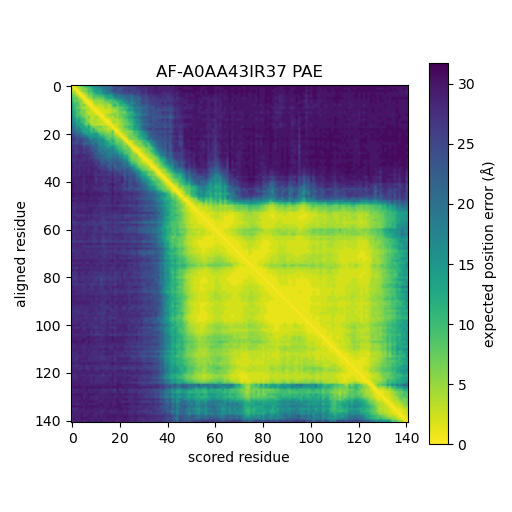0 83 LEU A N 1
ATOM 642 C CA . LEU A 1 83 ? -0.113 -1.479 -2.642 1.00 95.00 83 LEU A CA 1
ATOM 643 C C . LEU A 1 83 ? 1.333 -1.316 -3.114 1.00 95.00 83 LEU A C 1
ATOM 645 O O . LEU A 1 83 ? 1.676 -1.720 -4.227 1.00 95.00 83 LEU A O 1
ATOM 649 N N . LEU A 1 84 ? 2.157 -0.696 -2.271 1.00 96.12 84 LEU A N 1
ATOM 650 C CA . LEU A 1 84 ? 3.554 -0.376 -2.581 1.00 96.12 84 LEU A CA 1
ATOM 651 C C . LEU A 1 84 ? 4.530 -1.199 -1.743 1.00 96.12 84 LEU A C 1
ATOM 653 O O . LEU A 1 84 ? 5.530 -1.686 -2.267 1.00 96.12 84 LEU A O 1
ATOM 657 N N . ASP A 1 85 ? 4.200 -1.407 -0.467 1.00 96.12 85 ASP A N 1
ATOM 658 C CA . ASP A 1 85 ? 5.059 -2.062 0.512 1.00 96.12 85 ASP A CA 1
ATOM 659 C C . ASP A 1 85 ? 4.247 -2.980 1.439 1.00 96.12 85 ASP A C 1
ATOM 661 O O . ASP A 1 85 ? 3.087 -2.697 1.749 1.00 96.12 85 ASP A O 1
ATOM 665 N N . SER A 1 86 ? 4.876 -4.041 1.954 1.00 95.75 86 SER A N 1
ATOM 666 C CA . SER A 1 86 ? 4.350 -4.835 3.072 1.00 95.75 86 SER A CA 1
ATOM 667 C C . SER A 1 86 ? 5.398 -5.023 4.167 1.00 95.75 86 SER A C 1
ATOM 669 O O . SER A 1 86 ? 6.585 -5.217 3.910 1.00 95.75 86 SER A O 1
ATOM 671 N N . SER A 1 87 ? 4.956 -4.961 5.426 1.00 95.81 87 SER A N 1
ATOM 672 C CA . SER A 1 87 ? 5.820 -5.186 6.598 1.00 95.81 87 SER A CA 1
ATOM 673 C C . SER A 1 87 ? 6.183 -6.658 6.827 1.00 95.81 87 SER A C 1
ATOM 675 O O . SER A 1 87 ? 7.012 -6.947 7.693 1.00 95.81 87 SER A O 1
ATOM 677 N N . ASP A 1 88 ? 5.520 -7.561 6.101 1.00 95.56 88 ASP A N 1
ATOM 678 C CA . ASP A 1 88 ? 5.733 -9.003 6.110 1.00 95.56 88 ASP A CA 1
ATOM 679 C C . ASP A 1 88 ? 6.308 -9.426 4.753 1.00 95.56 88 ASP A C 1
ATOM 681 O O . ASP A 1 88 ? 5.752 -9.092 3.708 1.00 95.56 88 ASP A O 1
ATOM 685 N N . SER A 1 89 ? 7.449 -10.117 4.754 1.00 96.44 89 SER A N 1
ATOM 686 C CA . SER A 1 89 ? 8.151 -10.445 3.509 1.00 96.44 89 SER A CA 1
ATOM 687 C C . SER A 1 89 ? 7.416 -11.496 2.668 1.00 96.44 89 SER A C 1
ATOM 689 O O . SER A 1 89 ? 7.444 -11.404 1.446 1.00 96.44 89 SER A O 1
ATOM 691 N N . GLY A 1 90 ? 6.710 -12.445 3.294 1.00 96.88 90 GLY A N 1
ATOM 692 C CA . GLY A 1 90 ? 5.929 -13.445 2.562 1.00 96.88 90 GLY A CA 1
ATOM 693 C C . GLY A 1 90 ? 4.702 -12.828 1.894 1.00 96.88 90 GLY A C 1
ATOM 694 O O . GLY A 1 90 ? 4.382 -13.138 0.747 1.00 96.88 90 GLY A O 1
ATOM 695 N N . ASP A 1 91 ? 4.046 -11.894 2.584 1.00 94.38 91 ASP A N 1
ATOM 696 C CA . ASP A 1 91 ? 2.970 -11.092 2.003 1.00 94.38 91 ASP A CA 1
ATOM 697 C C . ASP A 1 91 ? 3.475 -10.184 0.870 1.00 94.38 91 ASP A C 1
ATOM 699 O O . ASP A 1 91 ? 2.840 -10.107 -0.184 1.00 94.38 91 ASP A O 1
ATOM 703 N N . ALA A 1 92 ? 4.646 -9.561 1.047 1.00 97.06 92 ALA A N 1
ATOM 704 C CA . ALA A 1 92 ? 5.280 -8.740 0.019 1.00 97.06 92 ALA A CA 1
ATOM 705 C C . ALA A 1 92 ? 5.538 -9.532 -1.272 1.00 97.06 92 ALA A C 1
ATOM 707 O O . ALA A 1 92 ? 5.203 -9.061 -2.359 1.00 97.06 92 ALA A O 1
ATOM 708 N N . ASP A 1 93 ? 6.077 -10.748 -1.156 1.00 97.19 93 ASP A N 1
ATOM 709 C CA . ASP A 1 93 ? 6.330 -11.624 -2.301 1.00 97.19 93 ASP A CA 1
ATOM 710 C C . ASP A 1 93 ? 5.039 -12.066 -2.990 1.00 97.19 93 ASP A C 1
ATOM 712 O O . ASP A 1 93 ? 4.940 -11.988 -4.215 1.00 97.19 93 ASP A O 1
ATOM 716 N N . ARG A 1 94 ? 4.020 -12.456 -2.217 1.00 95.06 94 ARG A N 1
ATOM 717 C CA . ARG A 1 94 ? 2.712 -12.862 -2.752 1.00 95.06 94 ARG A CA 1
ATOM 718 C C . ARG A 1 94 ? 2.022 -11.740 -3.534 1.00 95.06 94 ARG A C 1
ATOM 720 O O . ARG A 1 94 ? 1.326 -12.016 -4.507 1.00 95.06 94 ARG A O 1
ATOM 727 N N . LEU A 1 95 ? 2.173 -10.495 -3.087 1.00 93.56 95 LEU A N 1
ATOM 728 C CA . LEU A 1 95 ? 1.556 -9.314 -3.697 1.00 93.56 95 LEU A CA 1
ATOM 729 C C . LEU A 1 95 ? 2.437 -8.649 -4.768 1.00 93.56 95 LEU A C 1
ATOM 731 O O . LEU A 1 95 ? 1.967 -7.744 -5.456 1.00 93.56 95 LEU A O 1
ATOM 735 N N . GLY A 1 96 ? 3.702 -9.057 -4.902 1.00 95.94 96 GLY A N 1
ATOM 736 C CA . GLY A 1 96 ? 4.662 -8.418 -5.805 1.00 95.94 96 GLY A CA 1
ATOM 737 C C . GLY A 1 96 ? 5.047 -6.994 -5.387 1.00 95.94 96 GLY A C 1
ATOM 738 O O . GLY A 1 96 ? 5.376 -6.173 -6.239 1.00 95.94 96 GLY A O 1
ATOM 739 N N . VAL A 1 97 ? 5.000 -6.684 -4.089 1.00 97.25 97 VAL A N 1
ATOM 740 C CA . VAL A 1 97 ? 5.311 -5.356 -3.531 1.00 97.25 97 VAL A CA 1
ATOM 741 C C . VAL A 1 97 ? 6.646 -5.366 -2.782 1.00 97.25 97 VAL A C 1
ATOM 743 O O . VAL A 1 97 ? 7.290 -6.408 -2.621 1.00 97.25 97 VAL A O 1
ATOM 746 N N . ASN A 1 98 ? 7.104 -4.198 -2.343 1.00 97.56 98 ASN A N 1
ATOM 747 C CA . ASN A 1 98 ? 8.375 -4.063 -1.642 1.00 97.56 98 ASN A CA 1
ATOM 748 C C . ASN A 1 98 ? 8.308 -4.641 -0.211 1.00 97.56 98 ASN A C 1
ATOM 750 O O . ASN A 1 98 ? 7.360 -4.361 0.529 1.00 97.56 98 ASN A O 1
ATOM 754 N N . PRO A 1 99 ? 9.323 -5.399 0.242 1.00 97.31 99 PRO A N 1
ATOM 755 C CA . PRO A 1 99 ? 9.433 -5.780 1.643 1.00 97.31 99 PRO A CA 1
ATOM 756 C C . PRO A 1 99 ? 9.936 -4.594 2.479 1.00 97.31 99 PRO A C 1
ATOM 758 O O . PRO A 1 99 ? 11.069 -4.136 2.335 1.00 97.31 99 PRO A O 1
ATOM 761 N N . ALA A 1 100 ? 9.112 -4.122 3.411 1.00 96.44 100 ALA A N 1
ATOM 762 C CA . ALA A 1 100 ? 9.396 -2.977 4.270 1.00 96.44 100 ALA A CA 1
ATOM 763 C C . ALA A 1 100 ? 9.297 -3.354 5.756 1.00 96.44 100 ALA A C 1
ATOM 765 O O . ALA A 1 100 ? 8.488 -2.823 6.521 1.00 96.44 100 ALA A O 1
ATOM 766 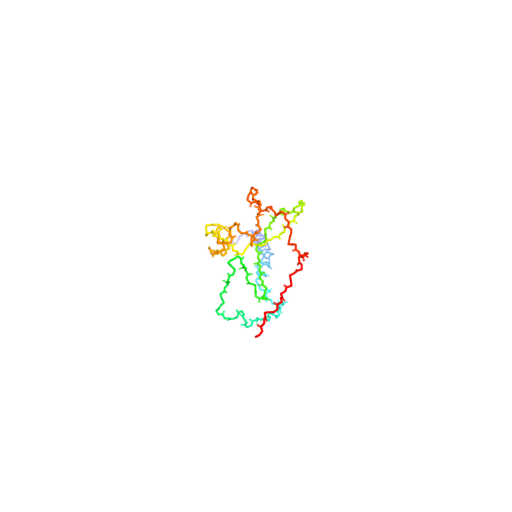N N . ASN A 1 101 ? 10.176 -4.257 6.203 1.00 95.06 101 ASN A N 1
ATOM 767 C CA . ASN A 1 101 ? 10.170 -4.817 7.563 1.00 95.06 101 ASN A CA 1
ATOM 768 C C . ASN A 1 101 ? 10.239 -3.753 8.679 1.00 95.06 101 ASN A C 1
ATOM 770 O O . ASN A 1 101 ? 9.825 -4.027 9.805 1.00 95.06 101 ASN A O 1
ATOM 774 N N . LYS A 1 102 ? 10.726 -2.535 8.399 1.00 93.62 102 LYS A N 1
ATOM 775 C CA . LYS A 1 102 ? 10.729 -1.414 9.359 1.00 93.62 102 LYS A CA 1
ATOM 776 C C . LYS A 1 102 ? 9.322 -0.900 9.692 1.00 93.62 102 LYS A C 1
ATOM 778 O O . LYS A 1 102 ? 9.100 -0.475 10.822 1.00 93.62 102 LYS A O 1
ATOM 783 N N . LEU A 1 103 ? 8.353 -1.015 8.776 1.00 94.44 103 LEU A N 1
ATOM 784 C CA . LEU A 1 103 ? 6.960 -0.603 9.016 1.00 94.44 103 LEU A CA 1
ATOM 785 C C . LEU A 1 103 ? 6.298 -1.389 10.152 1.00 94.44 103 LEU A C 1
ATOM 787 O O . LEU A 1 103 ? 5.353 -0.917 10.780 1.00 94.44 103 LEU A O 1
ATOM 791 N N . ARG A 1 104 ? 6.832 -2.570 10.477 1.00 94.44 104 ARG A N 1
ATOM 792 C CA . ARG A 1 104 ? 6.362 -3.402 11.588 1.00 94.44 104 ARG A CA 1
ATOM 793 C C . ARG A 1 104 ? 6.427 -2.670 12.936 1.00 94.44 104 ARG A C 1
ATOM 795 O O . ARG A 1 104 ? 5.606 -2.959 13.796 1.00 94.44 104 ARG A O 1
ATOM 802 N N . VAL A 1 105 ? 7.339 -1.703 13.095 1.00 93.94 105 VAL A N 1
ATOM 803 C CA . VAL A 1 105 ? 7.472 -0.876 14.311 1.00 93.94 105 VAL A CA 1
ATOM 804 C C . VAL A 1 105 ? 6.261 0.040 14.525 1.00 93.94 105 VAL A C 1
ATOM 806 O O . VAL A 1 105 ? 5.900 0.320 15.661 1.00 93.94 105 VAL A O 1
ATOM 809 N N . ALA A 1 106 ? 5.584 0.471 13.457 1.00 92.00 106 ALA A N 1
ATOM 810 C CA . ALA A 1 106 ? 4.400 1.324 13.564 1.00 92.00 106 ALA A CA 1
ATOM 811 C C . ALA A 1 106 ? 3.132 0.546 13.972 1.00 92.00 106 ALA A C 1
ATOM 813 O O . ALA A 1 106 ? 2.108 1.149 14.311 1.00 92.00 106 ALA A O 1
ATOM 814 N N . ARG A 1 107 ? 3.177 -0.795 13.954 1.00 90.38 107 ARG A N 1
ATOM 815 C CA . ARG A 1 107 ? 2.034 -1.658 14.267 1.00 90.38 107 ARG A CA 1
ATOM 816 C C . ARG A 1 107 ? 1.536 -1.391 15.690 1.00 90.38 107 ARG A C 1
ATOM 818 O O . ARG A 1 107 ? 2.288 -1.479 16.650 1.00 90.38 107 ARG A O 1
ATOM 825 N N . GLY A 1 108 ? 0.242 -1.102 15.819 1.00 88.06 108 GLY A N 1
ATOM 826 C CA . GLY A 1 108 ? -0.403 -0.849 17.113 1.00 88.06 108 GLY A CA 1
ATOM 827 C C . GLY A 1 108 ? -0.306 0.596 17.612 1.00 88.06 108 GLY A C 1
ATOM 828 O O . GLY A 1 108 ? -0.987 0.928 18.577 1.00 88.06 108 GLY A O 1
ATOM 829 N N . THR A 1 109 ? 0.459 1.458 16.939 1.00 91.25 109 THR A N 1
ATOM 830 C CA . THR A 1 109 ? 0.507 2.898 17.232 1.00 91.25 109 THR A CA 1
ATOM 831 C C . THR A 1 109 ? -0.666 3.645 16.583 1.00 91.25 109 THR A C 1
ATOM 833 O O . THR A 1 109 ? -1.393 3.090 15.758 1.00 91.25 109 THR A O 1
ATOM 836 N N . SER A 1 110 ? -0.834 4.927 16.913 1.00 87.62 110 SER A N 1
ATOM 837 C CA . SER A 1 110 ? -1.771 5.831 16.230 1.00 87.62 110 SER A CA 1
ATOM 838 C C . SER A 1 110 ? -1.284 6.305 14.852 1.00 87.62 110 SER A C 1
ATOM 840 O O . SER A 1 110 ? -2.030 6.977 14.147 1.00 87.62 110 SER A O 1
ATOM 842 N N . ALA A 1 111 ? -0.058 5.952 14.446 1.00 85.69 111 ALA A N 1
ATOM 843 C CA . ALA A 1 111 ? 0.508 6.319 13.147 1.00 85.69 111 ALA A CA 1
ATOM 844 C C . ALA A 1 111 ? 0.038 5.410 11.994 1.00 85.69 111 ALA A C 1
ATOM 846 O O . ALA A 1 111 ? 0.441 5.616 10.852 1.00 85.69 111 ALA A O 1
ATOM 847 N N . VAL A 1 112 ? -0.796 4.401 12.276 1.00 90.25 112 VAL A N 1
ATOM 848 C CA . VAL A 1 112 ? -1.362 3.483 11.277 1.00 90.25 112 VAL A CA 1
ATOM 849 C C . VAL A 1 112 ? -2.884 3.448 11.368 1.00 90.25 112 VAL A C 1
ATOM 851 O O . VAL A 1 112 ? -3.459 3.509 12.455 1.00 90.25 112 VAL A O 1
ATOM 854 N N . GLN A 1 113 ? -3.551 3.280 10.228 1.00 89.25 113 GLN A N 1
ATOM 855 C CA . GLN A 1 113 ? -4.984 3.005 10.186 1.00 89.25 113 GLN A CA 1
ATOM 856 C C . GLN A 1 113 ? -5.218 1.497 10.322 1.00 89.25 113 GLN A C 1
ATOM 858 O O . GLN A 1 113 ? -4.701 0.701 9.540 1.00 89.25 113 GLN A O 1
ATOM 863 N N . LYS A 1 114 ? -6.011 1.086 11.315 1.00 90.75 114 LYS A N 1
ATOM 864 C CA . LYS A 1 114 ? -6.450 -0.310 11.440 1.00 90.75 114 LYS A CA 1
ATOM 865 C C . LYS A 1 114 ? -7.588 -0.565 10.454 1.00 90.75 114 LYS A C 1
ATOM 867 O O . LYS A 1 114 ? -8.573 0.168 10.461 1.00 90.75 114 LYS A O 1
ATOM 872 N N . VAL A 1 115 ? -7.460 -1.610 9.644 1.00 91.88 115 VAL A N 1
ATOM 873 C CA . VAL A 1 115 ? -8.462 -2.027 8.650 1.00 91.88 115 VAL A CA 1
ATOM 874 C C . VAL A 1 115 ? -9.000 -3.415 8.979 1.00 91.88 115 VAL A C 1
ATOM 876 O O . VAL A 1 115 ? -8.377 -4.162 9.739 1.00 91.88 115 VAL A O 1
ATOM 879 N N . LYS A 1 116 ? -10.148 -3.775 8.404 1.00 93.19 116 LYS A N 1
ATOM 880 C CA . LYS A 1 116 ? -10.637 -5.158 8.419 1.00 93.19 116 LYS A CA 1
ATOM 881 C C . LYS A 1 116 ? -10.200 -5.847 7.132 1.00 93.19 116 LYS A C 1
ATOM 883 O O . LYS A 1 116 ? -10.184 -5.226 6.075 1.00 93.19 116 LYS A O 1
ATOM 888 N N . VAL A 1 117 ? -9.873 -7.131 7.219 1.00 92.19 117 VAL A N 1
ATOM 889 C CA . VAL A 1 117 ? -9.645 -7.974 6.041 1.00 92.19 117 VAL A CA 1
ATOM 890 C C . VAL A 1 117 ? -10.716 -9.052 6.039 1.00 92.19 117 VAL A C 1
ATOM 892 O O . VAL A 1 117 ? -10.786 -9.854 6.968 1.00 92.19 117 VAL A O 1
ATOM 895 N N . VAL A 1 118 ? -11.569 -9.051 5.018 1.00 92.12 118 VAL A N 1
ATOM 896 C CA . VAL A 1 118 ? -12.692 -9.984 4.874 1.00 92.12 118 VAL A CA 1
ATOM 897 C C . VAL A 1 118 ? -12.511 -10.728 3.561 1.00 92.12 118 VAL A C 1
ATOM 899 O O . VAL A 1 118 ? -12.487 -10.110 2.501 1.00 92.12 118 VAL A O 1
ATOM 902 N N . ASN A 1 119 ? -12.344 -12.052 3.624 1.00 91.12 119 ASN A N 1
ATOM 903 C CA . ASN A 1 119 ? -12.105 -12.903 2.448 1.00 91.12 119 ASN A CA 1
ATOM 904 C C . ASN A 1 119 ? -10.957 -12.396 1.548 1.00 91.12 119 ASN A C 1
ATOM 906 O O . ASN A 1 119 ? -11.052 -12.428 0.326 1.00 91.12 119 ASN A O 1
ATOM 910 N N . GLY A 1 120 ? -9.886 -11.875 2.156 1.00 88.12 120 GLY A N 1
ATOM 911 C CA . GLY A 1 120 ? -8.729 -11.331 1.436 1.00 88.12 120 GLY A CA 1
ATOM 912 C C . GLY A 1 120 ? -8.912 -9.918 0.866 1.00 88.12 120 GLY A C 1
ATOM 913 O O . GLY A 1 120 ? -7.976 -9.392 0.271 1.00 88.12 120 GLY A O 1
ATOM 914 N N . VAL A 1 121 ? -10.067 -9.280 1.072 1.00 91.06 121 VAL A N 1
ATOM 915 C CA . VAL A 1 121 ? -10.336 -7.896 0.654 1.00 91.06 121 VAL A CA 1
ATOM 916 C C . VAL A 1 121 ? -10.212 -6.955 1.849 1.00 91.06 121 VAL A C 1
ATOM 918 O O . VAL A 1 121 ? -10.740 -7.235 2.927 1.00 91.06 121 VAL A O 1
ATOM 921 N N . ILE A 1 122 ? -9.521 -5.832 1.655 1.00 93.19 122 ILE A N 1
ATOM 922 C CA . ILE A 1 122 ? -9.384 -4.782 2.668 1.00 93.19 122 ILE A CA 1
ATOM 923 C C . ILE A 1 122 ? -10.653 -3.925 2.685 1.00 93.19 122 ILE A C 1
ATOM 925 O O . ILE A 1 122 ? -11.031 -3.354 1.663 1.00 93.19 122 ILE A O 1
ATOM 929 N N . ASP A 1 123 ? -11.274 -3.824 3.858 1.00 93.81 123 ASP A N 1
ATOM 930 C CA . ASP A 1 123 ? -12.392 -2.933 4.163 1.00 93.81 123 ASP A CA 1
ATOM 931 C C . ASP A 1 123 ? -11.897 -1.762 5.024 1.00 93.81 123 ASP A C 1
ATOM 933 O O . ASP A 1 123 ? -11.420 -1.942 6.157 1.00 93.81 123 ASP A O 1
ATOM 937 N N . PHE A 1 124 ? -11.971 -0.559 4.453 1.00 91.75 124 PHE A N 1
ATOM 938 C CA . PHE A 1 124 ? -11.464 0.661 5.071 1.00 91.75 124 PHE A CA 1
ATOM 939 C C . PHE A 1 124 ? -12.543 1.315 5.946 1.00 91.75 124 PHE A C 1
ATOM 941 O O . PHE A 1 124 ? -13.646 1.591 5.473 1.00 91.75 124 PHE A O 1
ATOM 948 N N . PRO A 1 125 ? -12.241 1.646 7.215 1.00 88.00 125 PRO A N 1
ATOM 949 C CA . PRO A 1 125 ? -13.241 2.228 8.107 1.00 88.00 125 PRO A CA 1
ATOM 950 C C . PRO A 1 125 ? -13.592 3.688 7.775 1.00 88.00 125 PRO A C 1
ATOM 952 O O . PRO A 1 125 ? -14.685 4.131 8.119 1.00 88.00 125 PRO A O 1
ATOM 955 N N . ALA A 1 126 ? -12.686 4.447 7.150 1.00 74.44 126 ALA A N 1
ATOM 956 C CA . ALA A 1 126 ? -12.883 5.849 6.765 1.00 74.44 126 ALA A CA 1
ATOM 957 C C . ALA A 1 126 ? -11.794 6.317 5.780 1.00 74.44 126 ALA A C 1
ATOM 959 O O . ALA A 1 126 ? -10.756 5.664 5.648 1.00 74.44 126 ALA A O 1
ATOM 960 N N . THR A 1 127 ? -12.029 7.458 5.123 1.00 72.06 127 THR A N 1
ATOM 961 C CA . THR A 1 127 ? -11.008 8.213 4.369 1.00 72.06 127 THR A CA 1
ATOM 962 C C . THR A 1 127 ? -10.158 9.085 5.306 1.00 72.06 127 THR A C 1
ATOM 964 O O . THR A 1 127 ? -10.450 9.186 6.498 1.00 72.06 127 THR A O 1
ATOM 967 N N . VAL A 1 128 ? -9.108 9.713 4.777 1.00 73.81 128 VAL A N 1
ATOM 968 C CA . VAL A 1 128 ? -8.271 10.669 5.517 1.00 73.81 128 VAL A CA 1
ATOM 969 C C . VAL A 1 128 ? -9.115 11.854 5.995 1.00 73.81 128 VAL A C 1
ATOM 971 O O . VAL A 1 128 ? -9.820 12.474 5.199 1.00 73.81 128 VAL A O 1
ATOM 974 N N . ASP A 1 129 ? -9.020 12.170 7.288 1.00 74.62 129 ASP A N 1
ATOM 975 C CA . ASP A 1 129 ? -9.625 13.359 7.888 1.00 74.62 129 ASP A CA 1
ATOM 976 C C . ASP A 1 129 ? -8.606 14.508 7.937 1.00 74.62 129 ASP A C 1
ATOM 978 O O . ASP A 1 129 ? -7.599 14.440 8.649 1.00 74.62 129 ASP A O 1
ATOM 982 N N . PHE A 1 130 ? -8.874 15.560 7.164 1.00 80.00 130 PHE A N 1
ATOM 983 C CA . PHE A 1 130 ? -8.071 16.784 7.117 1.00 80.00 130 PHE A CA 1
ATOM 984 C C . PHE A 1 130 ? -8.643 17.918 7.982 1.00 80.00 130 PHE A C 1
ATOM 986 O O . PHE A 1 130 ? -8.091 19.015 7.974 1.00 80.00 130 PHE A O 1
ATOM 993 N N . ALA A 1 131 ? -9.723 17.686 8.735 1.00 84.75 131 ALA A N 1
ATOM 994 C CA . ALA A 1 131 ? -10.275 18.676 9.658 1.00 84.75 131 ALA A CA 1
ATOM 995 C C . ALA A 1 131 ? -9.300 19.147 10.765 1.00 84.75 131 ALA A C 1
ATOM 997 O O . ALA A 1 131 ? -9.433 20.294 11.201 1.00 84.75 131 ALA A O 1
ATOM 998 N N . PRO A 1 132 ? -8.318 18.348 11.245 1.00 84.25 132 PRO A N 1
ATOM 999 C CA . PRO A 1 132 ? -7.381 18.820 12.263 1.00 84.25 132 PRO A CA 1
ATOM 1000 C C . PRO A 1 132 ? -6.466 19.952 11.765 1.00 84.25 132 PRO A C 1
ATOM 1002 O O . PRO A 1 132 ? -5.627 19.750 10.886 1.00 84.25 132 PRO A O 1
ATOM 1005 N N . ALA A 1 133 ? -6.535 21.122 12.406 1.00 85.50 133 ALA A N 1
ATOM 1006 C CA . ALA A 1 133 ? -5.565 22.197 12.205 1.00 85.50 133 ALA A CA 1
ATOM 1007 C C . ALA A 1 133 ? -4.264 21.887 12.965 1.00 85.50 133 ALA A C 1
ATOM 1009 O O . ALA A 1 133 ? -4.226 21.923 14.196 1.00 85.50 133 ALA A O 1
ATOM 1010 N N . ARG A 1 134 ? -3.181 21.576 12.243 1.00 82.25 134 ARG A N 1
ATOM 1011 C CA . ARG A 1 134 ? -1.848 21.409 12.844 1.00 82.25 134 ARG A CA 1
ATOM 1012 C C . ARG A 1 134 ? -1.065 22.714 12.735 1.00 82.25 134 ARG A C 1
ATOM 1014 O O . ARG A 1 13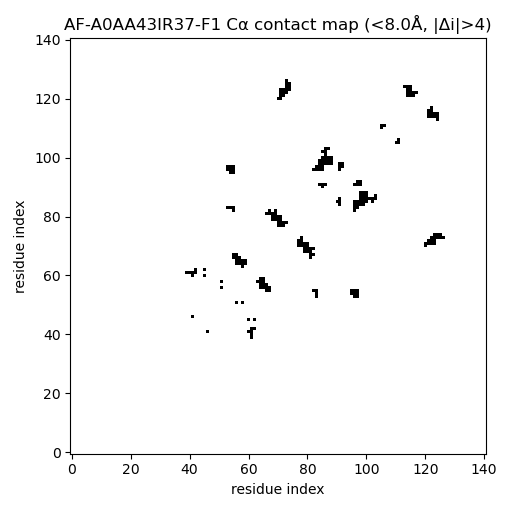4 ? -0.645 23.089 11.647 1.00 82.25 134 ARG A O 1
ATOM 1021 N N . VAL A 1 135 ? -0.867 23.392 13.866 1.00 85.69 135 VAL A N 1
ATOM 1022 C CA . VAL A 1 135 ? -0.037 24.601 13.966 1.00 85.69 135 VAL A CA 1
ATOM 1023 C C . VAL A 1 135 ? 1.345 24.204 14.473 1.00 85.69 135 VAL A C 1
ATOM 1025 O O . VAL A 1 135 ? 1.467 23.610 15.543 1.00 85.69 135 VAL A O 1
ATOM 1028 N N . VAL A 1 136 ? 2.383 24.527 13.705 1.00 84.25 136 VAL A N 1
ATOM 1029 C CA . VAL A 1 136 ? 3.780 24.377 14.128 1.00 84.25 136 VAL A CA 1
ATOM 1030 C C . VAL A 1 136 ? 4.298 25.767 14.480 1.00 84.25 136 VAL A C 1
ATOM 1032 O O . VAL A 1 136 ? 4.320 26.646 13.622 1.00 84.25 136 VAL A O 1
ATOM 1035 N N . VAL A 1 137 ? 4.680 25.978 15.740 1.00 90.75 137 VAL A N 1
ATOM 1036 C CA . VAL A 1 137 ? 5.268 27.242 16.209 1.00 90.75 137 VAL A CA 1
ATOM 1037 C C . VAL A 1 137 ? 6.779 27.043 16.360 1.00 90.75 137 VAL A C 1
ATOM 1039 O O . VAL A 1 137 ? 7.182 26.082 17.019 1.00 90.75 137 VAL A O 1
ATOM 1042 N N . PRO A 1 138 ? 7.622 27.900 15.758 1.00 87.56 138 PRO A N 1
ATOM 1043 C CA . PRO A 1 138 ? 9.067 27.854 15.961 1.00 87.56 138 PRO A CA 1
ATOM 1044 C C . PRO A 1 138 ? 9.444 28.003 17.441 1.00 87.56 138 PRO A C 1
ATOM 1046 O O . PRO A 1 138 ? 8.811 28.761 18.176 1.00 87.56 138 PRO A O 1
ATOM 1049 N N . GLY A 1 139 ? 10.487 27.292 17.874 1.00 84.56 139 GLY A N 1
ATOM 1050 C CA . GLY A 1 139 ? 11.075 27.488 19.200 1.00 84.56 139 GLY A CA 1
ATOM 1051 C C . GLY A 1 139 ? 11.918 28.772 19.282 1.00 84.56 139 GLY A C 1
ATOM 1052 O O . GLY A 1 139 ? 12.195 29.379 18.245 1.00 84.56 139 GLY A O 1
ATOM 1053 N N . PRO A 1 140 ? 12.339 29.188 20.491 1.00 81.88 140 PRO A N 1
ATOM 1054 C CA . PRO A 1 140 ? 13.255 30.314 20.668 1.00 81.88 140 PRO A CA 1
ATOM 1055 C C . PRO A 1 140 ? 14.562 30.114 19.887 1.00 81.88 140 PRO A C 1
ATOM 1057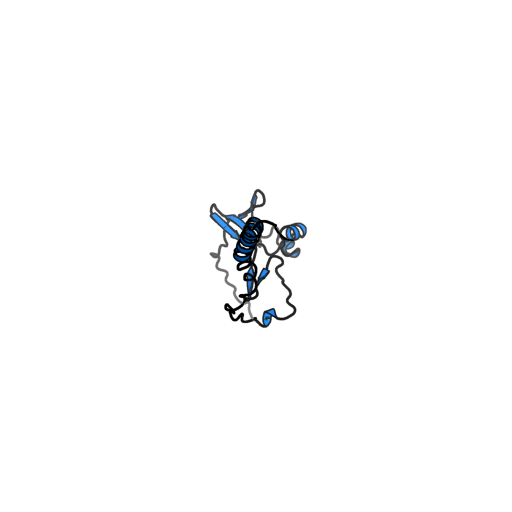 O O . PRO A 1 140 ? 15.041 28.984 19.774 1.00 81.88 140 PRO A O 1
ATOM 1060 N N . THR A 1 141 ? 15.120 31.212 19.375 1.00 71.50 141 THR A N 1
ATOM 1061 C CA . THR A 1 141 ? 16.474 31.285 18.795 1.00 71.50 141 THR A CA 1
ATOM 1062 C C . THR A 1 141 ? 17.545 31.346 19.866 1.00 71.50 141 THR A C 1
ATOM 1064 O O . THR A 1 141 ? 17.319 32.104 20.839 1.00 71.50 141 THR A O 1
#

Radius of gyration: 33.57 Å; Cα contacts (8 Å, |Δi|>4): 124; chains: 1; bounding box: 42×74×105 Å

pLDDT: mean 76.99, std 19.99, range [36.34, 97.56]

Foldseek 3Di:
DDDDDPVVVVVVVVVVVVVVVVVPPPPPPDDPDDDDPPPQPQDVVNVDDDDDQQQQWDQDRNRDIDHDWDWAAEPNDIDIDGDAEDLDVVVCVVRRHHHDVVCVVCPPPPVDQDWDQDPNHTYHHDDDDPPDDDDDDDDDD